Pr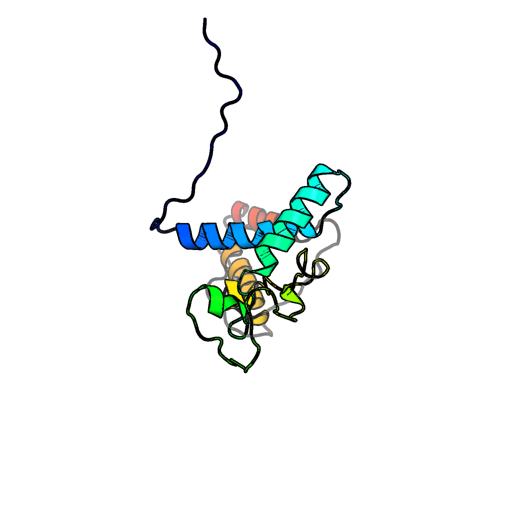otein AF-A0A1H8ER19-F1 (afdb_monomer_lite)

Organism: NCBI:txid46177

Secondary structure (DSSP, 8-state):
--------------TT-TTHHHHHHHHHHHHTGGGGS---SHHHHHHHHHHHHHHHHS--STT-GGGGGGTPPPTT--TT--TT---SGGGSGGGTSTT-SSS--HHHHH---HHHHHHHHHHHHHHHTT--S----GGG---PPPPSSS-HHHHHHHHHHHHHHS---S---

Structure (mmCIF, N/CA/C/O backbone):
data_AF-A0A1H8ER19-F1
#
_entry.id   AF-A0A1H8ER19-F1
#
loop_
_atom_site.group_PDB
_atom_site.id
_atom_site.type_symbol
_atom_site.label_atom_id
_atom_site.label_alt_id
_atom_site.label_comp_id
_atom_site.label_asym_id
_atom_site.label_entity_id
_atom_site.label_seq_id
_atom_site.pdbx_PDB_ins_code
_atom_site.Cartn_x
_atom_site.Cartn_y
_atom_site.Cartn_z
_atom_site.occupancy
_atom_site.B_iso_or_equiv
_atom_site.auth_seq_id
_atom_site.auth_comp_id
_atom_site.auth_asym_id
_atom_site.auth_atom_id
_atom_site.pdbx_PDB_model_num
ATOM 1 N N . MET A 1 1 ? -15.359 -4.087 -46.408 1.00 53.34 1 MET A N 1
ATOM 2 C CA . MET A 1 1 ? -14.167 -4.656 -45.740 1.00 53.34 1 MET A CA 1
ATOM 3 C C . MET A 1 1 ? -14.106 -4.074 -44.335 1.00 53.34 1 MET A C 1
ATOM 5 O O . MET A 1 1 ? -14.028 -2.860 -44.218 1.00 53.34 1 MET A O 1
ATOM 9 N N . ILE A 1 2 ? -14.244 -4.892 -43.289 1.00 51.59 2 ILE A N 1
ATOM 10 C CA . ILE A 1 2 ? -14.191 -4.437 -41.889 1.00 51.59 2 ILE A CA 1
ATOM 11 C C . ILE A 1 2 ? -12.756 -4.638 -41.395 1.00 51.59 2 ILE A C 1
ATOM 13 O O . ILE A 1 2 ? -12.216 -5.735 -41.521 1.00 51.59 2 ILE A O 1
ATOM 17 N N . ARG A 1 3 ? -12.130 -3.582 -40.868 1.00 66.38 3 ARG A N 1
ATOM 18 C CA . ARG A 1 3 ? -10.837 -3.661 -40.179 1.00 66.38 3 ARG A CA 1
ATOM 19 C C . ARG A 1 3 ? -11.073 -3.496 -38.686 1.00 66.38 3 ARG A C 1
ATOM 21 O O . ARG A 1 3 ? -11.624 -2.486 -38.263 1.00 66.38 3 ARG A O 1
ATOM 28 N N . PHE A 1 4 ? -10.646 -4.480 -37.907 1.00 70.69 4 PHE A N 1
ATOM 29 C CA . PHE A 1 4 ? -10.562 -4.340 -36.459 1.00 70.69 4 PHE A CA 1
ATOM 30 C C . PHE A 1 4 ? -9.318 -3.506 -36.116 1.00 70.69 4 PHE A C 1
ATOM 32 O O . PHE A 1 4 ? -8.284 -3.660 -36.767 1.00 70.69 4 PHE A O 1
ATOM 39 N N . GLY A 1 5 ? -9.450 -2.583 -35.158 1.00 84.31 5 GLY A N 1
ATOM 40 C CA . GLY A 1 5 ? -8.337 -1.768 -34.656 1.00 84.31 5 GLY A CA 1
ATOM 41 C C . GLY A 1 5 ? -7.339 -2.584 -33.828 1.00 84.31 5 GLY A C 1
ATOM 42 O O . GLY A 1 5 ? -7.416 -3.814 -33.798 1.00 84.31 5 GLY A O 1
ATOM 43 N N . ASP A 1 6 ? -6.422 -1.899 -33.141 1.00 81.12 6 ASP A N 1
ATOM 44 C CA . ASP A 1 6 ? -5.394 -2.540 -32.314 1.00 81.12 6 ASP A CA 1
ATOM 45 C C . ASP A 1 6 ? -6.018 -3.509 -31.303 1.00 81.12 6 ASP A C 1
ATOM 47 O O . ASP A 1 6 ? -6.789 -3.124 -30.419 1.00 81.12 6 ASP A O 1
ATOM 51 N N . GLN A 1 7 ? -5.692 -4.794 -31.451 1.00 77.31 7 GLN A N 1
ATOM 52 C CA . GLN A 1 7 ? -6.175 -5.821 -30.543 1.00 77.31 7 GLN A CA 1
ATOM 53 C C . GLN A 1 7 ? -5.313 -5.836 -29.286 1.00 77.31 7 GLN A C 1
ATOM 55 O O . GLN A 1 7 ? -4.116 -6.116 -29.329 1.00 77.31 7 GLN A O 1
ATOM 60 N N . VAL A 1 8 ? -5.940 -5.533 -28.153 1.00 72.69 8 VAL A N 1
ATOM 61 C CA . VAL A 1 8 ? -5.288 -5.583 -26.846 1.00 72.69 8 VAL A CA 1
ATOM 62 C C . VAL A 1 8 ? -5.411 -7.004 -26.303 1.00 72.69 8 VAL A C 1
ATOM 64 O O . VAL A 1 8 ? -6.514 -7.469 -26.017 1.00 72.69 8 VAL A O 1
ATOM 67 N N . ASP A 1 9 ? -4.281 -7.693 -26.143 1.00 74.81 9 ASP A N 1
ATOM 68 C CA . ASP A 1 9 ? -4.217 -9.000 -25.479 1.00 74.81 9 ASP A CA 1
ATOM 69 C C . ASP A 1 9 ? -4.334 -8.813 -23.959 1.00 74.81 9 ASP A C 1
ATOM 71 O O . ASP A 1 9 ? -3.347 -8.647 -23.235 1.00 74.81 9 ASP A O 1
ATOM 75 N N . VAL A 1 10 ? -5.574 -8.763 -23.470 1.00 73.38 10 VAL A N 1
ATOM 76 C CA . VAL A 1 10 ? -5.861 -8.585 -22.046 1.00 73.38 10 VAL A CA 1
ATOM 77 C C . VAL A 1 10 ? -5.589 -9.895 -21.308 1.00 73.38 10 VAL A C 1
ATOM 79 O O . VAL A 1 10 ? -6.384 -10.833 -21.344 1.00 73.38 10 VAL A O 1
ATOM 82 N N . LYS A 1 11 ? -4.481 -9.944 -20.565 1.00 73.62 11 LYS A N 1
ATOM 83 C CA . LYS A 1 11 ? -4.228 -11.012 -19.590 1.00 73.62 11 LYS A CA 1
ATOM 84 C C . LYS A 1 11 ? -5.016 -10.732 -18.308 1.00 73.62 11 LYS A C 1
ATOM 86 O O . LYS A 1 11 ? -4.663 -9.845 -17.534 1.00 73.62 11 LYS A O 1
ATOM 91 N N . GLY A 1 12 ? -6.109 -11.466 -18.110 1.00 74.31 12 GLY A N 1
ATOM 92 C CA . GLY A 1 12 ? -6.912 -11.423 -16.886 1.00 74.31 12 GLY A CA 1
ATOM 93 C C . GLY A 1 12 ? -6.386 -12.361 -15.796 1.00 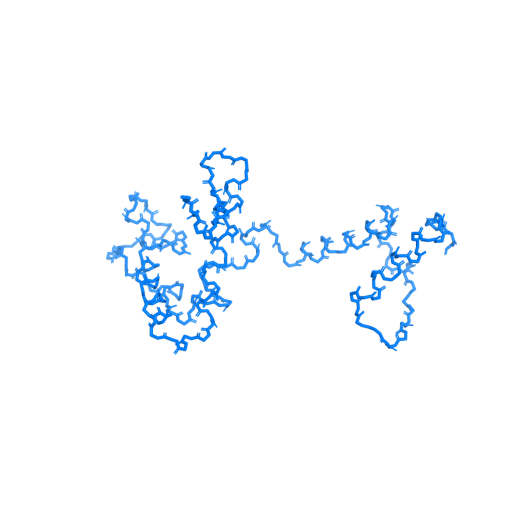74.31 12 GLY A C 1
ATOM 94 O O . GLY A 1 12 ? -5.632 -13.289 -16.074 1.00 74.31 12 GLY A O 1
ATOM 95 N N . VAL A 1 13 ? -6.821 -12.135 -14.554 1.00 80.12 13 VAL A N 1
ATOM 96 C CA . VAL A 1 13 ? -6.617 -13.071 -13.438 1.00 80.12 13 VAL A CA 1
ATOM 97 C C . VAL A 1 13 ? -7.945 -13.758 -13.145 1.00 80.12 13 VAL A C 1
ATOM 99 O O . VAL A 1 13 ? -8.915 -13.087 -12.795 1.00 80.12 13 VAL A O 1
ATOM 102 N N . LEU A 1 14 ? -7.997 -15.082 -13.301 1.00 83.81 14 LEU A N 1
ATOM 103 C CA . LEU A 1 14 ? -9.187 -15.874 -12.989 1.00 83.81 14 LEU A CA 1
ATOM 104 C C . LEU A 1 14 ? -9.205 -16.224 -11.500 1.00 83.81 14 LEU A C 1
ATOM 106 O O . LEU A 1 14 ? -8.214 -16.712 -10.958 1.00 83.81 14 LEU A O 1
ATOM 110 N N . ALA A 1 15 ? -10.334 -15.991 -10.832 1.00 79.19 15 ALA A N 1
ATOM 111 C CA . ALA A 1 15 ? -10.501 -16.378 -9.436 1.00 79.19 15 ALA A CA 1
ATOM 112 C C . ALA A 1 15 ? -10.342 -17.901 -9.273 1.00 79.19 15 ALA A C 1
ATOM 114 O O . ALA A 1 15 ? -10.886 -18.673 -10.059 1.00 79.19 15 ALA A O 1
ATOM 115 N N . GLY A 1 16 ? -9.591 -18.328 -8.255 1.00 82.12 16 GLY A N 1
ATOM 116 C CA . GLY A 1 16 ? -9.340 -19.746 -7.973 1.00 82.12 16 GLY A CA 1
ATOM 117 C C . GLY A 1 16 ? -8.278 -20.413 -8.854 1.00 82.12 16 GLY A C 1
ATOM 118 O O . GLY A 1 16 ? -7.966 -21.580 -8.624 1.00 82.12 16 GLY A O 1
ATOM 119 N N . ALA A 1 17 ? -7.688 -19.705 -9.825 1.00 85.38 17 ALA A N 1
ATOM 120 C CA . ALA A 1 17 ? -6.552 -20.240 -10.571 1.00 85.38 17 ALA A CA 1
ATOM 121 C C . ALA A 1 17 ? -5.329 -20.430 -9.647 1.00 85.38 17 ALA A C 1
ATOM 123 O O . ALA A 1 17 ? -5.146 -19.638 -8.714 1.00 85.38 17 ALA A O 1
ATOM 124 N N . PRO A 1 18 ? -4.463 -21.432 -9.904 1.00 80.00 18 PRO A N 1
ATOM 125 C CA . PRO A 1 18 ? -3.311 -21.733 -9.046 1.00 80.00 18 PRO A CA 1
ATOM 126 C C . PRO A 1 18 ? -2.378 -20.538 -8.809 1.00 80.00 18 PRO A C 1
ATOM 128 O O . PRO A 1 18 ? -1.736 -20.437 -7.766 1.00 80.00 18 PRO A O 1
ATOM 131 N N . ASP A 1 19 ? -2.302 -19.626 -9.776 1.00 80.31 19 ASP A N 1
ATOM 132 C CA . ASP A 1 19 ? -1.451 -18.443 -9.760 1.00 80.31 19 ASP A CA 1
ATOM 133 C C . ASP A 1 19 ? -2.201 -17.145 -9.417 1.00 80.31 19 ASP A C 1
ATOM 135 O O . ASP A 1 19 ? -1.564 -16.095 -9.311 1.00 80.31 19 ASP A O 1
ATOM 139 N N . ALA A 1 20 ? -3.519 -17.188 -9.193 1.00 82.69 20 ALA A N 1
ATOM 140 C CA . ALA A 1 20 ? -4.337 -15.996 -8.975 1.00 82.69 20 ALA A CA 1
ATOM 141 C C . ALA A 1 20 ? -3.850 -15.176 -7.776 1.00 82.69 20 ALA A C 1
ATOM 143 O O . ALA A 1 20 ? -3.607 -13.974 -7.889 1.00 82.69 20 ALA A O 1
ATOM 144 N N . ASP A 1 21 ? -3.613 -15.844 -6.648 1.00 76.38 21 ASP A N 1
ATOM 145 C CA . ASP A 1 21 ? -3.090 -15.229 -5.431 1.00 76.38 21 ASP A CA 1
ATOM 146 C C . ASP A 1 21 ? -1.716 -14.594 -5.655 1.00 76.38 21 ASP A C 1
ATOM 148 O O . ASP A 1 21 ? -1.447 -13.480 -5.197 1.00 76.38 21 ASP A O 1
ATOM 152 N N . GLN A 1 22 ? -0.835 -15.290 -6.376 1.00 77.56 22 GLN A N 1
ATOM 153 C CA . GLN A 1 22 ? 0.503 -14.800 -6.689 1.00 77.56 22 GLN A CA 1
ATOM 154 C C . GLN A 1 22 ? 0.442 -13.589 -7.627 1.00 77.56 22 GLN A C 1
ATOM 156 O O . GLN A 1 22 ? 1.172 -12.616 -7.420 1.00 77.56 22 GLN A O 1
ATOM 161 N N . CYS A 1 23 ? -0.444 -13.619 -8.621 1.00 81.12 23 CYS A N 1
ATOM 162 C CA . CYS A 1 23 ? -0.645 -12.535 -9.569 1.00 81.12 23 CYS A CA 1
ATOM 163 C C . CYS A 1 23 ? -1.238 -11.296 -8.885 1.00 81.12 23 CYS A C 1
ATOM 165 O O . CYS A 1 23 ? -0.672 -10.209 -9.000 1.00 81.12 23 CYS A O 1
ATOM 167 N N . ILE A 1 24 ? -2.297 -11.456 -8.081 1.00 79.94 24 ILE A N 1
ATOM 168 C CA . ILE A 1 24 ? -2.922 -10.371 -7.302 1.00 79.94 24 ILE A CA 1
ATOM 169 C C . ILE A 1 24 ? -1.903 -9.722 -6.374 1.00 79.94 24 ILE A C 1
ATOM 171 O O . ILE A 1 24 ? -1.804 -8.490 -6.323 1.00 79.94 24 ILE A O 1
ATOM 175 N N . ARG A 1 25 ? -1.108 -10.539 -5.668 1.00 73.56 25 ARG A N 1
ATOM 176 C CA . ARG A 1 25 ? 0.017 -10.048 -4.872 1.00 73.56 25 ARG A CA 1
ATOM 177 C C . ARG A 1 25 ? 0.934 -9.240 -5.778 1.00 73.56 25 ARG A C 1
ATOM 179 O O . ARG A 1 25 ? 1.096 -8.045 -5.560 1.00 73.56 25 ARG A O 1
ATOM 186 N N . TYR A 1 26 ? 1.529 -9.837 -6.804 1.00 75.94 26 TYR A N 1
ATOM 187 C CA . TYR A 1 26 ? 2.525 -9.147 -7.622 1.00 75.94 26 TYR A CA 1
ATOM 188 C C . TYR A 1 26 ? 1.991 -7.835 -8.219 1.00 75.94 26 TYR A C 1
ATOM 190 O O . TYR A 1 26 ? 2.645 -6.809 -8.075 1.00 75.94 26 TYR A O 1
ATOM 198 N N . LEU A 1 27 ? 0.776 -7.813 -8.767 1.00 76.50 27 LEU A N 1
ATOM 199 C CA . LEU A 1 27 ? 0.118 -6.599 -9.262 1.00 76.50 27 LEU A CA 1
ATOM 200 C C . LEU A 1 27 ? -0.009 -5.528 -8.171 1.00 76.50 27 LEU A C 1
ATOM 202 O O . LEU A 1 27 ? 0.430 -4.391 -8.358 1.00 76.50 27 LEU A O 1
ATOM 206 N N . SER A 1 28 ? -0.508 -5.904 -6.991 1.00 73.44 28 SER A N 1
ATOM 207 C CA . SER A 1 28 ? -0.648 -4.998 -5.842 1.00 73.44 28 SER A CA 1
ATOM 208 C C . SER A 1 28 ? 0.683 -4.376 -5.407 1.00 73.44 28 SER A C 1
ATOM 210 O O . SER A 1 28 ? 0.708 -3.240 -4.935 1.00 73.44 28 SER A O 1
ATOM 212 N N . LYS A 1 29 ? 1.809 -5.080 -5.602 1.00 70.06 29 LYS A N 1
ATOM 213 C CA . LYS A 1 29 ? 3.158 -4.562 -5.313 1.00 70.06 29 LYS A CA 1
ATOM 214 C C . LYS A 1 29 ? 3.532 -3.374 -6.194 1.00 70.06 29 LYS A C 1
ATOM 216 O O . LYS A 1 29 ? 4.202 -2.457 -5.723 1.00 70.06 29 LYS A O 1
ATOM 221 N N . TYR A 1 30 ? 3.170 -3.423 -7.474 1.00 73.50 30 TYR A N 1
ATOM 222 C CA . TYR A 1 30 ? 3.588 -2.419 -8.455 1.00 73.50 30 TYR A CA 1
ATOM 223 C C . TYR A 1 30 ? 2.559 -1.304 -8.635 1.00 73.50 30 TYR A C 1
ATOM 225 O O . TYR A 1 30 ? 2.960 -0.196 -8.982 1.00 73.50 30 TYR A O 1
ATOM 233 N N . LEU A 1 31 ? 1.285 -1.536 -8.295 1.00 73.44 31 LEU A N 1
ATOM 234 C CA . LEU A 1 31 ? 0.237 -0.508 -8.343 1.00 73.44 31 LEU A CA 1
ATOM 235 C C . LEU A 1 31 ? 0.579 0.735 -7.513 1.00 73.44 31 LEU A C 1
ATOM 237 O O . LEU A 1 31 ? 0.364 1.852 -7.965 1.00 73.44 31 LEU A O 1
ATOM 241 N N . THR A 1 32 ? 1.154 0.573 -6.318 1.00 72.12 32 THR A N 1
ATOM 242 C CA . THR A 1 32 ? 1.531 1.728 -5.484 1.00 72.12 32 THR A CA 1
ATOM 243 C C . THR A 1 32 ? 2.883 2.329 -5.869 1.00 72.12 32 THR A C 1
ATOM 245 O O . THR A 1 32 ? 3.206 3.433 -5.443 1.00 72.12 32 THR A O 1
ATOM 248 N N . LYS A 1 33 ? 3.693 1.633 -6.678 1.00 71.88 33 LYS A N 1
ATOM 249 C CA . LYS A 1 33 ? 5.038 2.091 -7.053 1.00 71.88 33 LYS A CA 1
ATOM 250 C C . LYS A 1 33 ? 4.994 3.295 -7.998 1.00 71.88 33 LYS A C 1
ATOM 252 O O . LYS A 1 33 ? 5.826 4.185 -7.842 1.00 71.88 33 LYS A O 1
ATOM 257 N N . SER A 1 34 ? 4.012 3.345 -8.900 1.00 69.44 34 SER A N 1
ATOM 258 C CA . SER A 1 34 ? 3.809 4.460 -9.841 1.00 69.44 34 SER A CA 1
ATOM 259 C C . SER A 1 34 ? 3.527 5.797 -9.144 1.00 69.44 34 SER A C 1
ATOM 261 O O . SER A 1 34 ? 3.832 6.848 -9.691 1.00 69.44 34 SER A O 1
ATOM 263 N N . LEU A 1 35 ? 3.031 5.784 -7.900 1.00 74.06 35 LEU A N 1
ATOM 264 C CA . LEU A 1 35 ? 2.861 7.000 -7.094 1.00 74.06 35 LEU A CA 1
ATOM 265 C C . LEU A 1 35 ? 4.182 7.653 -6.670 1.00 74.06 35 LEU A C 1
ATOM 267 O O . LEU A 1 35 ? 4.171 8.777 -6.182 1.00 74.06 35 LEU A O 1
ATOM 271 N N . GLY A 1 36 ? 5.306 6.940 -6.782 1.00 71.75 36 GLY A N 1
ATOM 272 C CA . GLY A 1 36 ? 6.633 7.506 -6.543 1.00 71.75 36 GLY A CA 1
ATOM 273 C C . GLY A 1 36 ? 7.229 8.220 -7.759 1.00 71.75 36 GLY A C 1
ATOM 274 O O . GLY A 1 36 ? 8.335 8.740 -7.647 1.00 71.75 36 GLY A O 1
ATOM 275 N N . GLU A 1 37 ? 6.553 8.200 -8.909 1.00 74.69 37 GLU A N 1
ATOM 276 C CA . GLU A 1 37 ? 7.014 8.831 -10.148 1.00 74.69 37 GLU A CA 1
ATOM 277 C C . GLU A 1 37 ? 6.521 10.278 -10.269 1.00 74.69 37 GLU A C 1
ATOM 279 O O . GLU A 1 37 ? 5.612 10.710 -9.556 1.00 74.69 37 GLU A O 1
ATOM 284 N N . SER A 1 38 ? 7.113 11.040 -11.196 1.00 77.75 38 SER A N 1
ATOM 285 C CA . SER A 1 38 ? 6.709 12.428 -11.421 1.00 77.75 38 SER A CA 1
ATOM 286 C C . SER A 1 38 ? 5.283 12.528 -11.981 1.00 77.75 38 SER A C 1
ATOM 288 O O . SER A 1 38 ? 4.905 11.868 -12.960 1.00 77.75 38 SER A O 1
ATOM 290 N N . LEU A 1 39 ? 4.470 13.381 -11.353 1.00 82.38 39 LEU A N 1
ATOM 291 C CA . LEU A 1 39 ? 3.071 13.630 -11.713 1.00 82.38 39 LEU A CA 1
ATOM 292 C C . LEU A 1 39 ? 2.954 14.839 -12.654 1.00 82.38 39 LEU A C 1
ATOM 294 O O . LEU A 1 39 ? 2.253 15.815 -12.368 1.00 82.38 39 LEU A O 1
ATOM 298 N N . ASP A 1 40 ? 3.659 14.765 -13.782 1.00 86.19 40 ASP A N 1
ATOM 299 C CA . ASP A 1 40 ? 3.842 15.897 -14.702 1.00 86.19 40 ASP A CA 1
ATOM 300 C C . ASP A 1 40 ? 2.544 16.314 -15.406 1.00 86.19 40 ASP A C 1
ATOM 302 O O . ASP A 1 40 ? 2.348 17.487 -15.720 1.00 86.19 40 ASP A O 1
ATOM 306 N N . SER A 1 41 ? 1.607 15.377 -15.596 1.00 91.19 41 SER A N 1
ATOM 307 C CA . SER A 1 41 ? 0.330 15.650 -16.257 1.00 91.19 41 SER A CA 1
ATOM 308 C C . SER A 1 41 ? -0.837 15.817 -15.271 1.00 91.19 41 SER A C 1
ATOM 310 O O . SER A 1 41 ? -0.896 15.129 -14.242 1.00 91.19 41 SER A O 1
ATOM 312 N N . PRO A 1 42 ? -1.834 16.665 -15.596 1.00 92.62 42 PRO A N 1
ATOM 313 C CA . PRO A 1 42 ? -3.069 16.771 -14.817 1.00 92.62 42 PRO A CA 1
ATOM 314 C C . PRO A 1 42 ? -3.789 15.425 -14.640 1.00 92.62 42 PRO A C 1
ATOM 316 O O . PRO A 1 42 ? -4.269 15.121 -13.549 1.00 92.62 42 PRO A O 1
ATOM 319 N N . ALA A 1 43 ? -3.798 14.581 -15.678 1.00 88.62 43 ALA A N 1
ATOM 320 C CA . ALA A 1 43 ? -4.401 13.250 -15.627 1.00 88.62 43 ALA A CA 1
ATOM 321 C C . ALA A 1 43 ? -3.714 12.337 -14.596 1.00 88.62 43 ALA A C 1
ATOM 323 O O . ALA A 1 43 ? -4.394 11.664 -13.821 1.00 88.62 43 ALA A O 1
ATOM 324 N N . ARG A 1 44 ? -2.373 12.354 -14.525 1.00 86.31 44 ARG A N 1
ATOM 325 C CA . ARG A 1 44 ? -1.615 11.590 -13.518 1.00 86.31 44 ARG A CA 1
ATOM 326 C C . ARG A 1 44 ? -1.892 12.086 -12.102 1.00 86.31 44 ARG A C 1
ATOM 328 O O . ARG A 1 44 ? -2.115 11.266 -11.215 1.00 86.31 44 ARG A O 1
ATOM 335 N N . ARG A 1 45 ? -1.947 13.407 -11.889 1.00 88.75 45 ARG A N 1
ATOM 336 C CA . ARG A 1 45 ? -2.308 13.991 -10.583 1.00 88.75 45 ARG A CA 1
ATOM 337 C C . ARG A 1 45 ? -3.710 13.574 -10.141 1.00 88.75 45 ARG A C 1
ATOM 339 O O . ARG A 1 45 ? -3.890 13.148 -9.003 1.00 88.75 45 ARG A O 1
ATOM 346 N N . HIS A 1 46 ? -4.686 13.637 -11.045 1.00 91.06 46 HIS A N 1
ATOM 347 C CA . HIS A 1 46 ? -6.056 13.218 -10.754 1.00 91.06 46 HIS A CA 1
ATOM 348 C C . HIS A 1 46 ? -6.151 11.716 -10.444 1.00 91.06 46 HIS A C 1
ATOM 350 O O . HIS A 1 46 ? -6.804 11.320 -9.478 1.00 91.06 46 HIS A O 1
ATOM 356 N N . HIS A 1 47 ? -5.456 10.878 -11.219 1.00 87.81 47 HIS A N 1
ATOM 357 C CA . HIS A 1 47 ? -5.367 9.443 -10.956 1.00 87.81 47 HIS A CA 1
ATOM 358 C C . HIS A 1 47 ? -4.770 9.153 -9.570 1.00 87.81 47 HIS A C 1
ATOM 360 O O . HIS A 1 47 ? -5.359 8.396 -8.798 1.00 87.81 47 HIS A O 1
ATOM 366 N N . ALA A 1 48 ? -3.652 9.798 -9.224 1.00 87.00 48 ALA A N 1
ATOM 367 C CA . ALA A 1 48 ? -3.017 9.646 -7.918 1.00 87.00 48 ALA A CA 1
ATOM 368 C C . ALA A 1 48 ? -3.955 10.059 -6.772 1.00 87.00 48 ALA A C 1
ATOM 370 O O . ALA A 1 48 ? -4.082 9.322 -5.797 1.00 87.00 48 ALA A O 1
ATOM 371 N N . ALA A 1 49 ? -4.671 11.180 -6.909 1.00 90.19 49 ALA A N 1
ATOM 372 C CA . ALA A 1 49 ? -5.644 11.634 -5.914 1.00 90.19 49 ALA A CA 1
ATOM 373 C C . ALA A 1 49 ? -6.788 10.625 -5.715 1.00 90.19 49 ALA A C 1
ATOM 375 O O . ALA A 1 49 ? -7.092 10.248 -4.585 1.00 90.19 49 ALA A O 1
ATOM 376 N N . ARG A 1 50 ? -7.376 10.114 -6.807 1.00 92.12 50 ARG A N 1
ATOM 377 C CA . ARG A 1 50 ? -8.406 9.061 -6.738 1.00 92.12 50 ARG A CA 1
ATOM 378 C C . ARG A 1 50 ? -7.898 7.808 -6.034 1.00 92.12 50 ARG A C 1
ATOM 380 O O . ARG A 1 50 ? -8.626 7.194 -5.258 1.00 92.12 50 ARG A O 1
ATOM 387 N N . PHE A 1 51 ? -6.657 7.423 -6.307 1.00 88.19 51 PHE A N 1
ATOM 388 C CA . PHE A 1 51 ? -6.065 6.238 -5.707 1.00 88.19 51 PHE A CA 1
ATOM 389 C C . PHE A 1 51 ? -5.755 6.435 -4.215 1.00 88.19 51 PHE A C 1
ATOM 391 O O . PHE A 1 51 ? -6.028 5.541 -3.418 1.00 88.19 51 PHE A O 1
ATOM 398 N N . VAL A 1 52 ? -5.284 7.617 -3.804 1.00 88.81 52 VAL A N 1
ATOM 399 C CA . VAL A 1 52 ? -5.143 7.994 -2.384 1.00 88.81 52 VAL A CA 1
ATOM 400 C C . VAL A 1 52 ? -6.487 7.898 -1.658 1.00 88.81 52 VAL A C 1
ATOM 402 O O . VAL A 1 52 ? -6.555 7.282 -0.592 1.00 88.81 52 VAL A O 1
ATOM 405 N N . GLU A 1 53 ? -7.555 8.449 -2.239 1.00 92.44 53 GLU A N 1
ATOM 406 C CA . GLU A 1 53 ? -8.896 8.391 -1.646 1.00 92.44 53 GLU A CA 1
ATOM 407 C C . GLU A 1 53 ? -9.413 6.954 -1.518 1.00 92.44 53 GLU A C 1
ATOM 409 O O . GLU A 1 53 ? -9.980 6.596 -0.487 1.00 92.44 53 GLU A O 1
ATOM 414 N N . ALA A 1 54 ? -9.148 6.086 -2.498 1.00 91.06 54 ALA A N 1
ATOM 415 C CA . ALA A 1 54 ? -9.468 4.665 -2.374 1.00 91.06 54 ALA A CA 1
ATOM 416 C C . ALA A 1 54 ? -8.678 4.010 -1.222 1.00 91.06 54 ALA A C 1
ATOM 418 O O . ALA A 1 54 ? -9.249 3.390 -0.320 1.00 91.06 54 ALA A O 1
ATOM 419 N N . LEU A 1 55 ? -7.356 4.218 -1.182 1.00 88.94 55 LEU A N 1
ATOM 420 C CA . LEU A 1 55 ? -6.474 3.642 -0.161 1.00 88.94 55 LEU A CA 1
ATOM 421 C C . LEU A 1 55 ? -6.749 4.161 1.254 1.00 88.94 55 LEU A C 1
ATOM 423 O O . LEU A 1 55 ? -6.369 3.510 2.234 1.00 88.94 55 LEU A O 1
ATOM 427 N N . ARG A 1 56 ? -7.427 5.303 1.398 1.00 92.12 56 ARG A N 1
ATOM 428 C CA . ARG A 1 56 ? -7.898 5.821 2.687 1.00 92.12 56 ARG A CA 1
ATOM 429 C C . ARG A 1 56 ? -8.757 4.806 3.439 1.00 92.12 56 ARG A C 1
ATOM 431 O O . ARG A 1 56 ? -8.663 4.743 4.666 1.00 92.12 56 ARG A O 1
ATOM 438 N N . TYR A 1 57 ? -9.546 4.006 2.724 1.00 94.38 57 TYR A N 1
ATOM 439 C CA . TYR A 1 57 ? -10.478 3.036 3.303 1.00 94.38 57 TYR A CA 1
ATOM 440 C C . TYR A 1 57 ? -9.951 1.605 3.327 1.00 94.38 57 TYR A C 1
ATOM 442 O O . TYR A 1 57 ? -10.518 0.767 4.020 1.00 94.38 57 TYR A O 1
ATOM 450 N N . GLU A 1 58 ? -8.831 1.332 2.666 1.00 91.81 58 GLU A N 1
ATOM 451 C CA . GLU A 1 58 ? -8.235 0.001 2.682 1.00 91.81 58 GLU A CA 1
ATOM 452 C C . GLU A 1 58 ? -7.486 -0.272 3.996 1.00 91.81 58 GLU A C 1
ATOM 454 O O . GLU A 1 58 ? -6.828 0.634 4.513 1.00 91.81 58 GLU A O 1
ATOM 459 N N . PRO A 1 59 ? -7.515 -1.477 4.583 1.00 93.19 59 PRO A N 1
ATOM 460 C CA . PRO A 1 59 ? -6.743 -1.777 5.787 1.00 93.19 59 PRO A CA 1
ATOM 461 C C . PRO A 1 59 ? -5.229 -1.782 5.515 1.00 93.19 59 PRO A C 1
ATOM 463 O O . PRO A 1 59 ? -4.761 -2.392 4.560 1.00 93.19 59 PRO A O 1
ATOM 466 N N . CYS A 1 60 ? -4.430 -1.113 6.357 1.00 89.44 60 CYS A N 1
ATOM 467 C CA . CYS A 1 60 ? -2.963 -1.065 6.194 1.00 89.44 60 CYS A CA 1
ATOM 468 C C . CYS A 1 60 ? -2.181 -2.019 7.114 1.00 89.44 60 CYS A C 1
ATOM 470 O O . CYS A 1 60 ? -0.984 -2.237 6.930 1.00 89.44 60 CYS A O 1
ATOM 472 N N . SER A 1 61 ? -2.815 -2.516 8.176 1.00 90.00 61 SER A N 1
ATOM 473 C CA . SER A 1 61 ? -2.205 -3.361 9.209 1.00 90.00 61 SER A CA 1
ATOM 474 C C . SER A 1 61 ? -3.296 -4.077 10.017 1.00 90.00 61 SER A C 1
ATOM 476 O O . SER A 1 61 ? -4.448 -3.643 9.984 1.00 90.00 61 SER A O 1
ATOM 478 N N . PRO A 1 62 ? -2.961 -5.109 10.818 1.00 92.94 62 PRO A N 1
ATOM 479 C CA . PRO A 1 62 ? -3.928 -5.766 11.710 1.00 92.94 62 PRO A CA 1
ATOM 480 C C . PRO A 1 62 ? -4.589 -4.835 12.742 1.00 92.94 62 PRO A C 1
ATOM 482 O O . PRO A 1 62 ? -5.626 -5.159 13.303 1.00 92.94 62 PRO A O 1
ATOM 485 N N . THR A 1 63 ? -3.989 -3.676 13.017 1.00 94.81 63 THR A N 1
ATOM 486 C CA . THR A 1 63 ? -4.495 -2.671 13.966 1.00 94.81 63 THR A CA 1
ATOM 487 C C . THR A 1 63 ? -5.275 -1.538 13.291 1.00 94.81 63 THR A C 1
ATOM 489 O O . THR A 1 63 ? -5.692 -0.599 13.964 1.00 94.81 63 THR A O 1
ATOM 492 N N . CYS A 1 64 ? -5.440 -1.577 11.965 1.00 95.50 64 CYS A N 1
ATOM 493 C CA . CYS A 1 64 ? -6.063 -0.496 11.210 1.00 95.50 64 CYS A CA 1
ATOM 494 C C . CYS A 1 64 ? -7.583 -0.420 11.481 1.00 95.50 64 CYS A C 1
ATOM 496 O O . CYS A 1 64 ? -8.264 -1.429 11.314 1.00 95.50 64 CYS A O 1
ATOM 498 N N . PRO A 1 65 ? -8.149 0.762 11.803 1.00 96.88 65 PRO A N 1
ATOM 499 C CA . PRO A 1 65 ? -9.596 0.951 11.975 1.00 96.88 65 PRO A CA 1
ATOM 500 C C . PRO A 1 65 ? -10.448 0.576 10.758 1.00 96.88 65 PRO A C 1
ATOM 502 O O . PRO A 1 65 ? -11.640 0.336 10.893 1.00 96.88 65 PRO A O 1
ATOM 505 N N . ASN A 1 66 ? -9.856 0.519 9.565 1.00 96.81 66 ASN A N 1
ATOM 506 C CA . ASN A 1 66 ? -10.579 0.198 8.337 1.00 96.81 66 ASN A CA 1
ATOM 507 C C . ASN A 1 66 ? -11.119 -1.235 8.295 1.00 96.81 66 ASN A C 1
ATOM 509 O O . ASN A 1 66 ? -12.053 -1.488 7.543 1.00 96.81 66 ASN A O 1
ATOM 513 N N . TRP A 1 67 ? -10.610 -2.144 9.133 1.00 96.69 67 TRP A N 1
ATOM 514 C CA . TRP A 1 67 ? -11.205 -3.475 9.304 1.00 96.69 67 TRP A CA 1
ATOM 515 C C . TRP A 1 67 ? -12.677 -3.421 9.728 1.00 96.69 67 TRP A C 1
ATOM 517 O O . TRP A 1 67 ? -13.459 -4.274 9.316 1.00 96.69 67 TRP A O 1
ATOM 527 N N . LEU A 1 68 ? -13.082 -2.363 10.440 1.00 96.00 68 LEU A N 1
ATOM 528 C CA . LEU A 1 68 ? -14.469 -2.156 10.858 1.00 96.00 68 LEU A CA 1
ATOM 529 C C . LEU A 1 68 ? -15.433 -2.023 9.669 1.00 96.00 68 LEU A C 1
ATOM 531 O O . LEU A 1 68 ? -16.600 -2.369 9.797 1.00 96.00 68 LEU A O 1
ATOM 535 N N . ARG A 1 69 ? -14.952 -1.583 8.496 1.00 95.94 69 ARG A N 1
ATOM 536 C CA . ARG A 1 69 ? -15.756 -1.525 7.262 1.00 95.94 69 ARG A CA 1
ATOM 537 C C . ARG A 1 69 ? -16.168 -2.918 6.768 1.00 95.94 69 ARG A C 1
ATOM 539 O O . ARG A 1 69 ? -17.158 -3.042 6.061 1.00 95.94 69 ARG A O 1
ATOM 546 N N . TYR A 1 70 ? -15.412 -3.940 7.156 1.00 94.94 70 TYR A N 1
ATOM 547 C CA . TYR A 1 70 ? -15.614 -5.336 6.778 1.00 94.94 70 TYR A CA 1
ATOM 548 C C . TYR A 1 70 ? -16.195 -6.175 7.926 1.00 94.94 70 TYR A C 1
ATOM 550 O O . TYR A 1 70 ? -16.175 -7.397 7.853 1.00 94.94 70 TYR A O 1
ATOM 558 N N . GLY A 1 71 ? -16.649 -5.543 9.017 1.00 95.69 71 GLY A N 1
ATOM 559 C CA . GLY A 1 71 ? -17.128 -6.258 10.206 1.00 95.69 71 GLY A CA 1
ATOM 560 C C . GLY A 1 71 ? -16.027 -6.987 10.987 1.00 95.69 71 GLY A C 1
ATOM 561 O O . GLY A 1 71 ? -16.326 -7.807 11.848 1.00 95.69 71 GLY A O 1
ATOM 562 N N . VAL A 1 72 ? -14.751 -6.694 10.714 1.00 96.62 72 VAL A N 1
ATOM 563 C CA . VAL A 1 72 ? -13.608 -7.333 11.379 1.00 96.62 72 VAL A CA 1
ATOM 564 C C . VAL A 1 72 ? -13.085 -6.425 12.490 1.00 96.62 72 VAL A C 1
ATOM 566 O O . VAL A 1 72 ? -12.790 -5.248 12.269 1.00 96.62 72 VAL A O 1
ATOM 569 N N . GLN A 1 73 ? -12.926 -6.969 13.697 1.00 95.56 73 GLN A N 1
ATOM 570 C CA . GLN A 1 73 ? -12.352 -6.230 14.819 1.00 95.56 73 GLN A CA 1
ATOM 571 C C . GLN A 1 73 ? -10.823 -6.084 14.654 1.00 95.56 73 GLN A C 1
ATOM 573 O O . GLN A 1 73 ? -10.119 -7.089 14.534 1.00 95.56 73 GLN A O 1
ATOM 578 N N . PRO A 1 74 ? -10.259 -4.859 14.676 1.00 96.31 74 PRO A N 1
ATOM 579 C CA . PRO A 1 74 ? -8.809 -4.672 14.662 1.00 96.31 74 PRO A CA 1
ATOM 580 C C . PRO A 1 74 ? -8.142 -5.250 15.921 1.00 96.31 74 PRO A C 1
ATOM 582 O O . PRO A 1 74 ? -8.679 -5.125 17.020 1.00 96.31 74 PRO A O 1
ATOM 585 N N . LYS A 1 75 ? -6.899 -5.744 15.803 1.00 94.38 75 LYS A N 1
ATOM 586 C CA . LYS A 1 75 ? -6.111 -6.348 16.908 1.00 94.38 75 LYS A CA 1
ATOM 587 C C . LYS A 1 75 ? -5.942 -5.449 18.151 1.00 94.38 75 LYS A C 1
ATOM 589 O O . LYS A 1 75 ? -5.609 -5.936 19.223 1.00 94.38 75 LYS A O 1
ATOM 594 N N . ALA A 1 76 ? -6.126 -4.139 18.014 1.00 90.75 76 ALA A N 1
ATOM 595 C CA . ALA A 1 76 ? -6.034 -3.170 19.107 1.00 90.75 76 ALA A CA 1
ATOM 596 C C . ALA A 1 76 ? -7.186 -2.157 19.026 1.00 90.75 76 ALA A C 1
ATOM 598 O O . ALA A 1 76 ? -6.945 -0.949 18.983 1.00 90.75 76 ALA A O 1
ATOM 599 N N . ALA A 1 77 ? -8.420 -2.658 18.911 1.00 94.38 77 ALA A N 1
ATOM 600 C CA . ALA A 1 77 ? -9.623 -1.840 18.816 1.00 94.38 77 ALA A CA 1
ATOM 601 C C . ALA A 1 77 ? -9.765 -0.897 20.023 1.00 94.38 77 ALA A C 1
ATOM 603 O O . ALA A 1 77 ? -9.541 -1.295 21.165 1.00 94.38 77 ALA A O 1
ATOM 604 N N . LYS A 1 78 ? -10.124 0.365 19.768 1.00 92.94 78 LYS A N 1
ATOM 605 C CA . LYS A 1 78 ? -10.332 1.391 20.800 1.00 92.94 78 LYS A CA 1
ATOM 606 C C . LYS A 1 78 ? -11.627 2.159 20.535 1.00 92.94 78 LYS A C 1
ATOM 608 O O . LYS A 1 78 ? -11.987 2.316 19.363 1.00 92.94 78 LYS A O 1
ATOM 613 N N . PRO A 1 79 ? -12.284 2.693 21.580 1.00 93.75 79 PRO A N 1
ATOM 614 C CA . PRO A 1 79 ? -13.389 3.630 21.407 1.00 93.75 79 PRO A CA 1
ATOM 615 C C . PRO A 1 79 ? -13.000 4.786 20.473 1.00 93.75 79 PRO A C 1
ATOM 617 O O . PRO A 1 79 ? -11.869 5.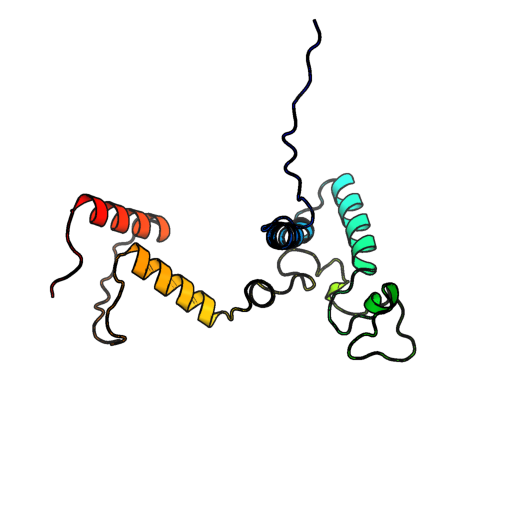276 20.511 1.00 93.75 79 PRO A O 1
ATOM 620 N N . GLY A 1 80 ? -13.921 5.192 19.598 1.00 91.94 80 GLY A N 1
ATOM 621 C CA . GLY A 1 80 ? -13.693 6.267 18.624 1.00 91.94 80 GLY A CA 1
ATOM 622 C C . GLY A 1 80 ? -12.901 5.869 17.371 1.00 91.94 80 GLY A C 1
ATOM 623 O O . GLY A 1 80 ? -12.632 6.722 16.523 1.00 91.94 80 GLY A O 1
ATOM 624 N N . MET A 1 81 ? -12.530 4.593 17.209 1.00 95.62 81 MET A N 1
ATOM 625 C CA . MET A 1 81 ? -12.051 4.095 15.919 1.00 95.62 81 MET A CA 1
ATOM 626 C C . MET A 1 81 ? -13.167 4.148 14.875 1.00 95.62 81 MET A C 1
ATOM 628 O O . MET A 1 81 ? -14.268 3.663 15.107 1.00 95.62 81 MET A O 1
ATOM 632 N N . ALA A 1 82 ? -12.854 4.699 13.704 1.00 95.88 82 ALA A N 1
ATOM 633 C CA . ALA A 1 82 ? -13.778 4.778 12.582 1.00 95.88 82 ALA A CA 1
ATOM 634 C C . ALA A 1 82 ? -13.049 4.496 11.255 1.00 95.88 82 ALA A C 1
ATOM 636 O O . ALA A 1 82 ? -11.886 4.903 11.097 1.00 95.88 82 ALA A O 1
ATOM 637 N N . PRO A 1 83 ? -13.710 3.833 10.287 1.00 96.12 83 PRO A N 1
ATOM 638 C CA . PRO A 1 83 ? -13.184 3.682 8.935 1.00 96.12 83 PRO A CA 1
ATOM 639 C C . PRO A 1 83 ? -12.789 5.027 8.304 1.00 96.12 83 PRO A C 1
ATOM 641 O O . PRO A 1 83 ? -13.435 6.052 8.508 1.00 96.12 83 PRO A O 1
ATOM 644 N N . GLY A 1 84 ? -11.698 5.038 7.542 1.00 94.81 84 GLY A N 1
ATOM 645 C CA . GLY A 1 84 ? -11.157 6.221 6.867 1.00 94.81 84 GLY A CA 1
ATOM 646 C C . GLY A 1 84 ? -10.428 7.217 7.780 1.00 94.81 84 GLY A C 1
ATOM 647 O O . GLY A 1 84 ? -10.001 8.274 7.306 1.00 94.81 84 GLY A O 1
ATOM 648 N N . ARG A 1 85 ? -10.285 6.910 9.081 1.00 94.44 85 ARG A N 1
ATOM 649 C CA . ARG A 1 85 ? -9.656 7.780 10.101 1.00 94.44 85 ARG A CA 1
ATOM 650 C C . ARG A 1 85 ? -8.357 7.200 10.673 1.00 94.44 85 ARG A C 1
ATOM 652 O O . ARG A 1 85 ? -7.885 7.636 11.724 1.00 94.44 85 ARG A O 1
ATOM 659 N N . CYS A 1 86 ? -7.760 6.210 10.006 1.00 94.56 86 CYS A N 1
ATOM 660 C CA . CYS A 1 86 ? -6.475 5.655 10.423 1.00 94.56 86 CYS A CA 1
ATOM 661 C C . CYS A 1 86 ? -5.366 6.721 10.344 1.00 94.56 86 CYS A C 1
ATOM 663 O O . CYS A 1 86 ? -5.117 7.291 9.288 1.00 94.56 86 CYS A O 1
ATOM 665 N N . ARG A 1 87 ? -4.654 6.954 11.455 1.00 91.94 87 ARG A N 1
ATOM 666 C CA . ARG A 1 87 ? -3.556 7.941 11.548 1.00 91.94 87 ARG A CA 1
ATOM 667 C C . ARG A 1 87 ? -2.185 7.392 11.129 1.00 91.94 87 ARG A C 1
ATOM 669 O O . ARG A 1 87 ? -1.172 8.075 11.269 1.00 91.94 87 ARG A O 1
ATOM 676 N N . SER A 1 88 ? -2.125 6.140 10.675 1.00 91.75 88 SER A N 1
ATOM 677 C CA . SER A 1 88 ? -0.868 5.502 10.281 1.00 91.75 88 SER A CA 1
ATOM 678 C C . SER A 1 88 ? -0.212 6.257 9.127 1.00 91.75 88 SER A C 1
ATOM 680 O O . SER A 1 88 ? -0.880 6.683 8.186 1.00 91.75 88 SER A O 1
ATOM 682 N N . LYS A 1 89 ? 1.125 6.321 9.143 1.00 91.25 89 LYS A N 1
ATOM 683 C CA . LYS A 1 89 ? 1.928 6.808 8.010 1.00 91.25 89 LYS A CA 1
ATOM 684 C C . LYS A 1 89 ? 1.576 6.088 6.703 1.00 91.25 89 LYS A C 1
ATOM 686 O O . LYS A 1 89 ? 1.709 6.672 5.644 1.00 91.25 89 LYS A O 1
ATOM 691 N N . ALA A 1 90 ? 1.065 4.861 6.771 1.00 89.50 90 ALA A N 1
ATOM 692 C CA . ALA A 1 90 ? 0.629 4.096 5.608 1.00 89.50 90 ALA A CA 1
ATOM 693 C C . ALA A 1 90 ? -0.590 4.684 4.864 1.00 89.50 90 ALA A C 1
ATOM 695 O O . ALA A 1 90 ? -0.941 4.185 3.804 1.00 89.50 90 ALA A O 1
ATOM 696 N N . HIS A 1 91 ? -1.257 5.710 5.391 1.00 90.31 91 HIS A N 1
ATOM 697 C CA . HIS A 1 91 ? -2.343 6.410 4.691 1.00 90.31 91 HIS A CA 1
ATOM 698 C C . HIS A 1 91 ? -1.940 7.781 4.146 1.00 90.31 91 HIS A C 1
ATOM 700 O O . HIS A 1 91 ? -2.762 8.445 3.524 1.00 90.31 91 HIS A O 1
ATOM 706 N N . LYS A 1 92 ? -0.700 8.219 4.379 1.00 88.56 92 LYS A N 1
ATOM 707 C CA . LYS A 1 92 ? -0.234 9.521 3.905 1.00 88.56 92 LYS A CA 1
ATOM 708 C C . LYS A 1 92 ? 0.264 9.423 2.461 1.00 88.56 92 LYS A C 1
ATOM 710 O O . LYS A 1 92 ? 1.056 8.510 2.209 1.00 88.56 92 LYS A O 1
ATOM 715 N N . PRO A 1 93 ? -0.126 10.338 1.553 1.00 86.06 93 PRO A N 1
ATOM 716 C CA . PRO A 1 93 ? 0.320 10.337 0.156 1.00 86.06 93 PRO A CA 1
ATOM 717 C C . PRO A 1 93 ? 1.841 10.210 0.003 1.00 86.06 93 PRO A C 1
ATOM 719 O O . PRO A 1 93 ? 2.317 9.356 -0.743 1.00 86.06 93 PRO A O 1
ATOM 722 N N . GLU A 1 94 ? 2.601 10.952 0.814 1.00 85.00 94 GLU A N 1
ATOM 723 C CA . GLU A 1 94 ? 4.078 10.952 0.838 1.00 85.00 94 GLU A CA 1
ATOM 724 C C . GLU A 1 94 ? 4.708 9.582 1.172 1.00 85.00 94 GLU A C 1
ATOM 726 O O . GLU A 1 94 ? 5.922 9.397 1.093 1.00 85.00 94 GLU A O 1
ATOM 731 N N . HIS A 1 95 ? 3.908 8.610 1.612 1.00 85.88 95 HIS A N 1
ATOM 732 C CA . HIS A 1 95 ? 4.349 7.282 2.032 1.00 85.88 95 HIS A CA 1
ATOM 733 C C . HIS A 1 95 ? 3.719 6.149 1.213 1.00 85.88 95 HIS A C 1
ATOM 735 O O . HIS A 1 95 ? 3.801 4.988 1.630 1.00 85.88 95 HIS A O 1
ATOM 741 N N . LEU A 1 96 ? 3.082 6.451 0.079 1.00 80.44 96 LEU A N 1
ATOM 742 C CA . LEU A 1 96 ? 2.462 5.441 -0.783 1.00 80.44 96 LEU A CA 1
ATOM 743 C C . LEU A 1 96 ? 3.364 4.961 -1.930 1.00 80.44 96 LEU A C 1
ATOM 745 O O . LEU A 1 96 ? 3.182 3.834 -2.380 1.00 80.44 96 LEU A O 1
ATOM 749 N N . GLY A 1 97 ? 4.332 5.775 -2.360 1.00 77.62 97 GLY A N 1
ATOM 750 C CA . GLY A 1 97 ? 5.223 5.491 -3.492 1.00 77.62 97 GLY A CA 1
ATOM 751 C C . GLY A 1 97 ? 6.327 4.458 -3.223 1.00 77.62 97 GLY A C 1
ATOM 752 O O . GLY A 1 97 ? 6.195 3.540 -2.408 1.00 77.62 97 GLY A O 1
ATOM 753 N N . TYR A 1 98 ? 7.457 4.602 -3.923 1.00 70.62 98 TYR A N 1
ATOM 754 C CA . TYR A 1 98 ? 8.633 3.751 -3.718 1.00 70.62 98 TYR A CA 1
ATOM 755 C C . TYR A 1 98 ? 9.128 3.838 -2.262 1.00 70.62 98 TYR A C 1
ATOM 757 O O . TYR A 1 98 ? 9.168 4.917 -1.680 1.00 70.62 98 TYR A O 1
ATOM 765 N N . ALA A 1 99 ? 9.464 2.693 -1.656 1.00 67.06 99 ALA A N 1
ATOM 766 C CA . ALA A 1 99 ? 9.716 2.559 -0.211 1.00 67.06 99 ALA A CA 1
ATOM 767 C C . ALA A 1 99 ? 8.514 2.911 0.704 1.00 67.06 99 ALA A C 1
ATOM 769 O O . ALA A 1 99 ? 8.684 3.184 1.897 1.00 67.06 99 ALA A O 1
ATOM 770 N N . GLY A 1 100 ? 7.293 2.867 0.162 1.00 77.00 100 GLY A N 1
ATOM 771 C CA . GLY A 1 100 ? 6.061 3.172 0.875 1.00 77.00 100 GLY A CA 1
ATOM 772 C C . GLY A 1 100 ? 5.764 2.266 2.078 1.00 77.00 100 GLY A C 1
ATOM 773 O O . GLY A 1 100 ? 6.292 1.167 2.245 1.00 77.00 100 GLY A O 1
ATOM 774 N N . ARG A 1 101 ? 4.881 2.745 2.958 1.00 80.12 101 ARG A N 1
ATOM 775 C CA . ARG A 1 101 ? 4.565 2.126 4.259 1.00 80.12 101 ARG A CA 1
ATOM 776 C C . ARG A 1 101 ? 3.375 1.157 4.218 1.00 80.12 101 ARG A C 1
ATOM 778 O O . ARG A 1 101 ? 3.103 0.526 5.237 1.00 80.12 101 ARG A O 1
ATOM 785 N N . ARG A 1 102 ? 2.665 1.045 3.086 1.00 79.69 102 ARG A N 1
ATOM 786 C CA . ARG A 1 102 ? 1.558 0.081 2.894 1.00 79.69 102 ARG A CA 1
ATOM 787 C C . ARG A 1 102 ? 2.056 -1.280 2.459 1.00 79.69 102 ARG A C 1
ATOM 789 O O . ARG A 1 102 ? 1.814 -2.282 3.123 1.00 79.69 102 ARG A O 1
ATOM 796 N N . VAL A 1 103 ? 2.799 -1.292 1.361 1.00 67.12 103 VAL A N 1
ATOM 797 C CA . VAL A 1 103 ? 3.414 -2.498 0.822 1.00 67.12 103 VAL A CA 1
ATOM 798 C C . VAL A 1 103 ? 4.781 -2.648 1.482 1.00 67.12 103 VAL A C 1
ATOM 800 O O . VAL A 1 103 ? 5.830 -2.382 0.903 1.00 67.12 103 VAL A O 1
ATOM 803 N N . LEU A 1 104 ? 4.763 -2.995 2.770 1.00 57.38 104 LEU A N 1
ATOM 804 C CA . LEU A 1 104 ? 5.984 -3.213 3.537 1.00 57.38 104 LEU A CA 1
ATOM 805 C C . LEU A 1 104 ? 6.732 -4.422 2.967 1.00 57.38 104 LEU A C 1
ATOM 807 O O . LEU A 1 104 ? 6.216 -5.528 3.067 1.00 57.38 104 LEU A O 1
ATOM 811 N N . VAL A 1 105 ? 7.935 -4.151 2.438 1.00 57.28 105 VAL A N 1
ATOM 812 C CA . VAL A 1 105 ? 9.139 -4.997 2.270 1.00 57.28 105 VAL A CA 1
ATOM 813 C C . VAL A 1 105 ? 8.943 -6.461 1.856 1.00 57.28 105 VAL A C 1
ATOM 815 O O . VAL A 1 105 ? 8.135 -7.193 2.416 1.00 57.28 105 VAL A O 1
ATOM 818 N N . SER A 1 106 ? 9.816 -6.941 0.959 1.00 59.41 106 SER A N 1
ATOM 819 C CA . SER A 1 106 ? 9.871 -8.341 0.494 1.00 59.41 106 SER A CA 1
ATOM 820 C C . SER A 1 106 ? 9.704 -9.383 1.606 1.00 59.41 106 SER A C 1
ATOM 822 O O . SER A 1 106 ? 9.189 -10.459 1.343 1.00 59.41 106 SER A O 1
ATOM 824 N N . ARG A 1 107 ? 10.076 -9.060 2.851 1.00 59.91 107 ARG A N 1
ATOM 825 C CA . ARG A 1 107 ? 9.899 -9.898 4.039 1.00 59.91 107 ARG A CA 1
ATOM 826 C C . ARG A 1 107 ? 8.462 -10.354 4.286 1.00 59.91 107 ARG A C 1
ATOM 828 O O . ARG A 1 107 ? 8.269 -11.532 4.519 1.00 59.91 107 ARG A O 1
ATOM 835 N N . LYS A 1 108 ? 7.444 -9.487 4.208 1.00 59.22 108 LYS A N 1
ATOM 836 C CA . LYS A 1 108 ? 6.040 -9.934 4.387 1.00 59.22 108 LYS A CA 1
ATOM 837 C C . LYS A 1 108 ? 5.494 -10.701 3.178 1.00 59.22 108 LYS A C 1
ATOM 839 O O . LYS A 1 108 ? 4.461 -11.346 3.280 1.00 59.22 108 LYS A O 1
ATOM 844 N N . TRP A 1 109 ? 6.185 -10.602 2.045 1.00 60.06 109 TRP A N 1
ATOM 845 C CA . TRP A 1 109 ? 5.786 -11.181 0.763 1.00 60.06 109 TRP A CA 1
ATOM 846 C C . TRP A 1 109 ? 6.390 -12.559 0.529 1.00 60.06 109 TRP A C 1
ATOM 848 O O . TRP A 1 109 ? 5.724 -13.448 0.024 1.00 60.06 109 TRP A O 1
ATOM 858 N N . SER A 1 110 ? 7.657 -12.713 0.900 1.00 64.81 110 SER A N 1
ATOM 859 C CA . SER A 1 110 ? 8.425 -13.954 0.795 1.00 64.81 110 SER A CA 1
ATOM 860 C C . SER A 1 110 ? 8.456 -14.738 2.101 1.00 64.81 110 SER A C 1
ATOM 862 O O . SER A 1 110 ? 8.914 -15.872 2.106 1.00 64.81 110 SER A O 1
ATOM 864 N N . ASN A 1 111 ? 8.031 -14.119 3.207 1.00 65.00 111 ASN A N 1
ATOM 865 C CA . ASN A 1 111 ? 8.269 -14.591 4.568 1.00 65.00 111 ASN A CA 1
ATOM 866 C C . ASN A 1 111 ? 9.764 -14.795 4.906 1.00 65.00 111 ASN A C 1
ATOM 868 O O . ASN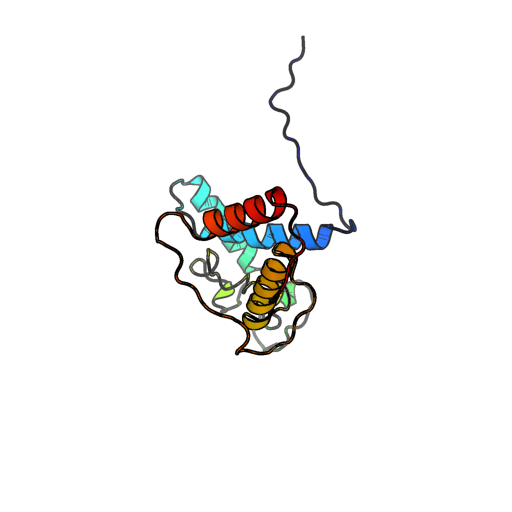 A 1 111 ? 10.076 -15.465 5.881 1.00 65.00 111 ASN A O 1
ATOM 872 N N . LYS A 1 112 ? 10.688 -14.205 4.124 1.00 70.56 112 LYS A N 1
ATOM 873 C CA . LYS A 1 112 ? 12.142 -14.328 4.303 1.00 70.56 112 LYS A CA 1
ATOM 874 C C . LYS A 1 112 ? 12.777 -13.038 4.818 1.00 70.56 112 LYS A C 1
ATOM 876 O O . LYS A 1 112 ? 12.517 -11.924 4.355 1.00 70.56 112 LYS A O 1
ATOM 881 N N . THR A 1 113 ? 13.662 -13.179 5.785 1.00 78.88 113 THR A N 1
ATOM 882 C CA . THR A 1 113 ? 14.600 -12.174 6.275 1.00 78.88 113 THR A CA 1
ATOM 883 C C . THR A 1 113 ? 15.641 -11.806 5.207 1.00 78.88 113 THR A C 1
ATOM 885 O O . THR A 1 113 ? 15.818 -12.476 4.189 1.00 78.88 113 THR A O 1
ATOM 888 N N . LEU A 1 114 ? 16.378 -10.711 5.435 1.00 76.00 114 LEU A N 1
ATOM 889 C CA . LEU A 1 114 ? 17.479 -10.316 4.544 1.00 76.00 114 LEU A CA 1
ATOM 890 C C . LEU A 1 114 ? 18.608 -11.360 4.515 1.00 76.00 114 LEU A C 1
ATOM 892 O O . LEU A 1 114 ? 19.260 -11.514 3.482 1.00 76.00 114 LEU A O 1
ATOM 896 N N . ALA A 1 115 ? 18.827 -12.060 5.633 1.00 80.12 115 ALA A N 1
ATOM 897 C CA . ALA A 1 115 ? 19.812 -13.129 5.744 1.00 80.12 115 ALA A CA 1
ATOM 898 C C . ALA A 1 115 ? 19.407 -14.342 4.897 1.00 80.12 115 ALA A C 1
ATOM 900 O O . ALA A 1 115 ? 20.213 -14.815 4.100 1.00 80.12 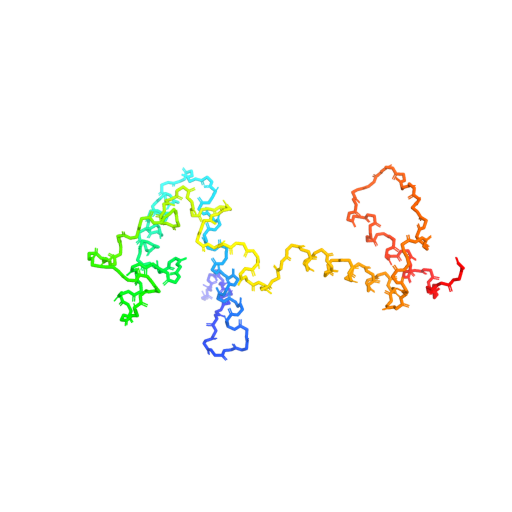115 ALA A O 1
ATOM 901 N N . GLU A 1 116 ? 18.144 -14.764 4.971 1.00 77.06 116 GLU A N 1
ATOM 902 C CA . GLU A 1 116 ? 17.608 -15.848 4.137 1.00 77.06 116 GLU A CA 1
ATOM 903 C C . GLU A 1 116 ? 17.687 -15.499 2.648 1.00 77.06 116 GLU A C 1
ATOM 905 O O . GLU A 1 116 ? 18.167 -16.300 1.857 1.00 77.06 116 GLU A O 1
ATOM 910 N N . HIS A 1 117 ? 17.374 -14.261 2.255 1.00 78.44 117 HIS A N 1
ATOM 911 C CA . HIS A 1 117 ? 17.588 -13.822 0.871 1.00 78.44 117 HIS A CA 1
ATOM 912 C C . HIS A 1 117 ? 19.065 -13.815 0.443 1.00 78.44 117 HIS A C 1
ATOM 914 O O . HIS A 1 117 ? 19.375 -14.029 -0.730 1.00 78.44 117 HIS A O 1
ATOM 920 N N . LYS A 1 118 ? 19.998 -13.517 1.357 1.00 79.75 118 LYS A N 1
ATOM 921 C CA . LYS A 1 118 ? 21.441 -13.602 1.076 1.00 79.75 118 LYS A CA 1
ATOM 922 C C . LYS A 1 118 ? 21.858 -15.058 0.870 1.00 79.75 118 LYS A C 1
ATOM 924 O O . LYS A 1 118 ? 22.643 -15.320 -0.040 1.00 79.75 118 LYS A O 1
ATOM 929 N N . GLN A 1 119 ? 21.312 -15.968 1.672 1.00 81.12 119 GLN A N 1
ATOM 930 C CA . GLN A 1 119 ? 21.548 -17.397 1.544 1.00 81.12 119 GLN A CA 1
ATOM 931 C C . GLN A 1 119 ? 20.961 -17.942 0.239 1.00 81.12 119 GLN A C 1
ATOM 933 O O . GLN A 1 119 ? 21.705 -18.556 -0.512 1.00 81.12 119 GLN A O 1
ATOM 938 N N . ASP A 1 120 ? 19.709 -17.616 -0.099 1.00 81.62 120 ASP A N 1
ATOM 939 C CA . ASP A 1 120 ? 19.070 -17.999 -1.367 1.00 81.62 120 ASP A CA 1
ATOM 940 C C . ASP A 1 120 ? 19.929 -17.603 -2.576 1.00 81.62 120 ASP A C 1
ATOM 942 O O . ASP A 1 120 ? 20.180 -18.412 -3.463 1.00 81.62 120 ASP A O 1
ATOM 946 N N . ARG A 1 121 ? 20.427 -16.355 -2.606 1.00 81.81 121 ARG A N 1
ATOM 947 C CA . ARG A 1 121 ? 21.304 -15.882 -3.690 1.00 81.81 121 ARG A CA 1
ATOM 948 C C . ARG A 1 121 ? 22.612 -16.662 -3.746 1.00 81.81 121 ARG A C 1
ATOM 950 O O . ARG A 1 121 ? 23.087 -16.968 -4.833 1.00 81.81 121 ARG A O 1
ATOM 957 N N . ARG A 1 122 ? 23.213 -16.958 -2.591 1.00 79.56 122 ARG A N 1
ATOM 958 C CA . ARG A 1 122 ? 24.454 -17.739 -2.504 1.00 79.56 122 ARG A CA 1
ATOM 959 C C . ARG A 1 122 ? 24.231 -19.173 -2.982 1.00 79.56 122 ARG A C 1
ATOM 961 O O . ARG A 1 122 ? 25.061 -19.667 -3.736 1.00 79.56 122 ARG A O 1
ATOM 968 N N . THR A 1 123 ? 23.131 -19.806 -2.583 1.00 79.12 123 THR A N 1
ATOM 969 C CA . THR A 1 123 ? 22.723 -21.135 -3.055 1.00 79.12 123 THR A CA 1
ATOM 970 C C . THR A 1 123 ? 22.502 -21.122 -4.563 1.00 79.12 123 THR A C 1
ATOM 972 O O . THR A 1 123 ? 23.153 -21.886 -5.262 1.00 79.12 123 THR A O 1
ATOM 975 N N . TRP A 1 124 ? 21.716 -20.177 -5.084 1.00 79.62 124 TRP A N 1
ATOM 976 C CA . TRP A 1 124 ? 21.459 -20.056 -6.522 1.00 79.62 124 TRP A CA 1
ATOM 977 C C . TRP A 1 124 ? 22.744 -19.868 -7.339 1.00 79.62 124 TRP A C 1
ATOM 979 O O . TRP A 1 124 ? 22.939 -20.538 -8.348 1.00 79.62 124 TRP A O 1
ATOM 989 N N . ILE A 1 125 ? 23.658 -18.994 -6.891 1.00 76.88 125 ILE A N 1
ATOM 990 C CA . ILE A 1 125 ? 24.959 -18.802 -7.556 1.00 76.88 125 ILE A CA 1
ATOM 991 C C . ILE A 1 125 ? 25.748 -20.115 -7.567 1.00 76.88 125 ILE A C 1
ATOM 993 O O . ILE A 1 125 ? 26.357 -20.454 -8.575 1.00 76.88 125 ILE A O 1
ATOM 997 N N . ARG A 1 126 ? 25.747 -20.862 -6.462 1.00 71.50 126 ARG A N 1
ATOM 998 C CA . ARG A 1 126 ? 26.473 -22.134 -6.360 1.00 71.50 126 ARG A CA 1
ATOM 999 C C . ARG A 1 126 ? 25.885 -23.221 -7.239 1.00 71.50 126 ARG A C 1
ATOM 1001 O O . ARG A 1 126 ? 26.646 -23.892 -7.926 1.00 71.50 126 ARG A O 1
ATOM 1008 N N . GLU A 1 127 ? 24.565 -23.348 -7.260 1.00 67.38 127 GLU A N 1
ATOM 1009 C CA . GLU A 1 127 ? 23.850 -24.269 -8.143 1.00 67.38 127 GLU A CA 1
ATOM 1010 C C . GLU A 1 127 ? 24.117 -23.943 -9.611 1.00 67.38 127 GLU A C 1
ATOM 1012 O O . GLU A 1 127 ? 24.458 -24.837 -10.381 1.00 67.38 127 GLU A O 1
ATOM 1017 N N . ALA A 1 128 ? 24.039 -22.662 -9.988 1.00 70.06 128 ALA A N 1
ATOM 1018 C CA . ALA A 1 128 ? 24.355 -22.210 -11.340 1.00 70.06 128 ALA A CA 1
ATOM 1019 C C . ALA A 1 128 ? 25.806 -22.534 -11.726 1.00 70.06 128 ALA A C 1
ATOM 1021 O O . ALA A 1 128 ? 26.079 -22.895 -12.867 1.00 70.06 128 ALA A O 1
ATOM 1022 N N . LEU A 1 129 ? 26.729 -22.443 -10.766 1.00 72.44 129 LEU A N 1
ATOM 1023 C CA . LEU A 1 129 ? 28.137 -22.797 -10.932 1.00 72.44 129 LEU A CA 1
ATOM 1024 C C . LEU A 1 129 ? 28.420 -24.304 -10.796 1.00 72.44 129 LEU A C 1
ATOM 1026 O O . LEU A 1 129 ? 29.586 -24.669 -10.903 1.00 72.44 129 LEU A O 1
ATOM 1030 N N . GLY A 1 130 ? 27.401 -25.144 -10.560 1.00 69.69 130 GLY A N 1
ATOM 1031 C CA . GLY A 1 130 ? 27.485 -26.605 -10.439 1.00 69.69 130 GLY A CA 1
ATOM 1032 C C . GLY A 1 130 ? 28.096 -27.138 -9.133 1.00 69.69 130 GLY A C 1
ATOM 1033 O O . GLY A 1 130 ? 28.426 -28.317 -9.049 1.00 69.69 130 GLY A O 1
ATOM 1034 N N . HIS A 1 131 ? 28.223 -26.307 -8.098 1.00 63.84 131 HIS A N 1
ATOM 1035 C CA . HIS A 1 131 ? 28.715 -26.709 -6.776 1.00 63.84 131 HIS A CA 1
ATOM 1036 C C . HIS A 1 131 ? 27.533 -27.100 -5.873 1.00 63.84 131 HIS A C 1
ATOM 1038 O O . HIS A 1 131 ? 27.033 -26.264 -5.117 1.00 63.84 131 HIS A O 1
ATOM 1044 N N . LYS A 1 132 ? 27.044 -28.344 -5.996 1.00 57.03 132 LYS A N 1
ATOM 1045 C CA . LYS A 1 132 ? 25.849 -28.812 -5.265 1.00 57.03 132 LYS A CA 1
ATOM 1046 C C . LYS A 1 132 ? 26.107 -29.293 -3.833 1.00 57.03 132 LYS A C 1
ATOM 1048 O O . LYS A 1 132 ? 25.212 -29.132 -3.020 1.00 57.03 132 LYS A O 1
ATOM 1053 N N . ASP A 1 133 ? 27.305 -29.770 -3.498 1.00 59.34 133 ASP A N 1
ATOM 1054 C CA . ASP A 1 133 ? 27.603 -30.303 -2.160 1.00 59.34 133 ASP A CA 1
ATOM 1055 C C . ASP A 1 133 ? 29.085 -30.161 -1.813 1.00 59.34 133 ASP A C 1
ATOM 1057 O O . ASP A 1 133 ? 29.878 -31.070 -2.044 1.00 59.34 133 ASP A O 1
ATOM 1061 N N . GLU A 1 134 ? 29.485 -29.029 -1.231 1.00 55.38 134 GLU A N 1
ATOM 1062 C CA . GLU A 1 134 ? 30.793 -28.945 -0.582 1.00 55.38 134 GLU A CA 1
ATOM 1063 C C . GLU A 1 134 ? 30.716 -28.228 0.766 1.00 55.38 134 GLU A C 1
ATOM 1065 O O . GLU A 1 134 ? 30.044 -27.205 0.923 1.00 55.38 134 GLU A O 1
ATOM 1070 N N . SER A 1 135 ? 31.434 -28.825 1.723 1.00 55.69 135 SER A N 1
ATOM 1071 C CA . SER A 1 135 ? 31.637 -28.421 3.115 1.00 55.69 135 SER A CA 1
ATOM 1072 C C . SER A 1 135 ? 31.651 -26.905 3.353 1.00 55.69 135 SER A C 1
ATOM 1074 O O . SER A 1 135 ? 32.255 -26.127 2.612 1.00 55.69 135 SER A O 1
ATOM 1076 N N . THR A 1 136 ? 31.042 -26.498 4.469 1.00 57.72 136 THR A N 1
ATOM 1077 C CA . THR A 1 136 ? 30.989 -25.131 5.010 1.00 57.72 136 THR A CA 1
ATOM 1078 C C . THR A 1 136 ? 32.341 -24.596 5.503 1.00 57.72 136 THR A C 1
ATOM 1080 O O . THR A 1 136 ? 32.346 -23.623 6.252 1.00 57.72 136 THR A O 1
ATOM 1083 N N . ASP A 1 137 ? 33.471 -25.197 5.119 1.00 58.25 137 ASP A N 1
ATOM 1084 C CA . ASP A 1 137 ? 34.804 -24.758 5.532 1.00 58.25 137 ASP A CA 1
ATOM 1085 C C . ASP A 1 137 ? 35.126 -23.357 4.961 1.00 58.25 137 ASP A C 1
ATOM 1087 O O . ASP A 1 137 ? 35.275 -23.188 3.738 1.00 58.25 137 ASP A O 1
ATOM 1091 N N . PRO A 1 138 ? 35.236 -22.322 5.818 1.00 57.06 138 PRO A N 1
ATOM 1092 C CA . PRO A 1 138 ? 35.578 -20.969 5.395 1.00 57.06 138 PRO A CA 1
ATOM 1093 C C . PRO A 1 138 ? 36.972 -20.872 4.760 1.00 57.06 138 PRO A C 1
ATOM 1095 O O . PRO A 1 138 ? 37.204 -19.953 3.975 1.00 57.06 138 PRO A O 1
ATOM 1098 N N . HIS A 1 139 ? 37.878 -21.806 5.069 1.00 59.66 139 HIS A N 1
ATOM 1099 C CA . HIS A 1 139 ? 39.285 -21.767 4.664 1.00 59.66 139 HIS A CA 1
ATOM 1100 C C . HIS A 1 139 ? 39.562 -22.413 3.303 1.00 59.66 139 HIS A C 1
ATOM 1102 O O . HIS A 1 139 ? 40.637 -22.220 2.742 1.00 59.66 139 HIS A O 1
ATOM 1108 N N . ARG A 1 140 ? 38.583 -23.110 2.718 1.00 59.84 140 ARG A N 1
ATOM 1109 C CA . ARG A 1 140 ? 38.733 -23.772 1.413 1.00 59.84 140 ARG A CA 1
ATOM 1110 C C . ARG A 1 140 ? 38.687 -22.817 0.212 1.00 59.84 140 ARG A C 1
ATOM 1112 O O . ARG A 1 140 ? 39.045 -23.188 -0.901 1.00 59.84 140 ARG A O 1
ATOM 1119 N N . HIS A 1 141 ? 38.226 -21.582 0.407 1.00 58.28 141 HIS A N 1
ATOM 1120 C CA . HIS A 1 141 ? 38.026 -20.633 -0.687 1.00 58.28 141 HIS A CA 1
ATOM 1121 C C . HIS A 1 141 ? 39.229 -19.693 -0.814 1.00 58.28 141 HIS A C 1
ATOM 1123 O O . HIS A 1 141 ? 39.467 -18.857 0.056 1.00 58.28 141 HIS A O 1
ATOM 1129 N N . VAL A 1 142 ? 39.945 -19.771 -1.938 1.00 56.31 142 VAL A N 1
ATOM 1130 C CA . VAL A 1 142 ? 40.989 -18.799 -2.287 1.00 56.31 142 VAL A CA 1
ATOM 1131 C C . VAL A 1 142 ? 40.369 -17.670 -3.105 1.00 56.31 142 VAL A C 1
ATOM 1133 O O . VAL A 1 142 ? 39.893 -17.866 -4.224 1.00 56.31 142 VAL A O 1
ATOM 1136 N N . TRP A 1 143 ? 40.376 -16.461 -2.551 1.00 59.94 143 TRP A N 1
ATOM 1137 C CA . TRP A 1 143 ? 39.908 -15.268 -3.247 1.00 59.94 143 TRP A CA 1
ATOM 1138 C C . TRP A 1 143 ? 40.991 -14.782 -4.206 1.00 59.94 143 TRP A C 1
ATOM 1140 O O . TRP A 1 143 ? 42.059 -14.355 -3.773 1.00 59.94 143 TRP A O 1
ATOM 1150 N N . ARG A 1 144 ? 40.721 -14.820 -5.514 1.00 56.12 144 ARG A N 1
ATOM 1151 C CA . ARG A 1 144 ? 41.615 -14.239 -6.521 1.00 56.12 144 ARG A CA 1
ATOM 1152 C C . ARG A 1 144 ? 41.039 -12.910 -7.023 1.00 56.12 144 ARG A C 1
ATOM 1154 O O . ARG A 1 144 ? 39.864 -12.872 -7.400 1.00 56.12 144 ARG A O 1
ATOM 1161 N N . PRO A 1 145 ? 41.824 -11.820 -7.048 1.00 51.41 145 PRO A N 1
ATOM 1162 C CA . PRO A 1 145 ? 41.363 -10.555 -7.600 1.00 51.41 145 PRO A CA 1
ATOM 1163 C C . PRO A 1 145 ? 41.065 -10.714 -9.093 1.00 51.41 145 PRO A C 1
ATOM 1165 O O . PRO A 1 145 ? 41.897 -11.179 -9.872 1.00 51.41 145 PRO A O 1
ATOM 1168 N N . VAL A 1 146 ? 39.856 -10.326 -9.494 1.00 55.41 146 VAL A N 1
ATOM 1169 C CA . VAL A 1 146 ? 39.454 -10.298 -10.903 1.00 55.41 146 VAL A CA 1
ATOM 1170 C C . VAL A 1 146 ? 39.822 -8.937 -11.475 1.00 55.41 146 VAL A C 1
ATOM 1172 O O . VAL A 1 146 ? 39.468 -7.911 -10.890 1.00 55.41 146 VAL A O 1
ATOM 1175 N N . ARG A 1 147 ? 40.504 -8.923 -12.626 1.00 56.03 147 ARG A N 1
ATOM 1176 C CA . ARG A 1 147 ? 40.898 -7.680 -13.300 1.00 56.03 147 ARG A CA 1
ATOM 1177 C C . ARG A 1 147 ? 39.658 -6.815 -13.594 1.00 56.03 147 ARG A C 1
ATOM 1179 O O . ARG A 1 147 ? 38.643 -7.348 -14.060 1.00 56.03 147 ARG A O 1
ATOM 1186 N N . PRO A 1 148 ? 39.701 -5.502 -13.313 1.00 49.16 148 PRO A N 1
ATOM 1187 C CA . PRO A 1 148 ? 38.614 -4.599 -13.667 1.00 49.16 148 PRO A CA 1
ATOM 1188 C C . PRO A 1 148 ? 38.482 -4.543 -15.195 1.00 49.16 148 PRO A C 1
ATOM 1190 O O . PRO A 1 148 ? 39.480 -4.497 -15.906 1.00 49.16 148 PRO A O 1
ATOM 1193 N N . GLY A 1 149 ? 37.253 -4.587 -15.709 1.00 61.38 149 GLY A N 1
ATOM 1194 C CA . GLY A 1 149 ? 37.024 -4.515 -17.157 1.00 61.38 149 GLY A CA 1
ATOM 1195 C C . GLY A 1 149 ? 35.571 -4.686 -17.592 1.00 61.38 149 GLY A C 1
ATOM 1196 O O . GLY A 1 149 ? 35.152 -4.074 -18.566 1.00 61.38 149 GLY A O 1
ATOM 1197 N N . ARG A 1 150 ? 34.762 -5.471 -16.864 1.00 57.97 150 ARG A N 1
ATOM 1198 C CA . ARG A 1 150 ? 33.320 -5.630 -17.149 1.00 57.97 150 ARG A CA 1
ATOM 1199 C C . ARG A 1 150 ? 32.458 -5.578 -15.877 1.00 57.97 150 ARG A C 1
ATOM 1201 O O . ARG A 1 150 ? 32.942 -5.946 -14.799 1.00 57.97 150 ARG A O 1
ATOM 1208 N N . PRO A 1 151 ? 31.174 -5.177 -15.965 1.00 69.19 151 PRO A N 1
ATOM 1209 C CA . PRO A 1 151 ? 30.230 -5.256 -14.848 1.00 69.19 151 PRO A CA 1
ATOM 1210 C C . PRO A 1 151 ? 30.138 -6.673 -14.261 1.00 69.19 151 PRO A C 1
ATOM 1212 O O . PRO A 1 151 ? 30.345 -7.667 -14.957 1.00 69.19 151 PRO A O 1
ATOM 1215 N N . VAL A 1 152 ? 29.850 -6.787 -12.960 1.00 64.12 152 VAL A N 1
ATOM 1216 C CA . VAL A 1 152 ? 29.886 -8.077 -12.237 1.00 64.12 152 VAL A CA 1
ATOM 1217 C C . VAL A 1 152 ? 28.910 -9.118 -12.805 1.00 64.12 152 VAL A C 1
ATOM 1219 O O . VAL A 1 152 ? 29.271 -10.285 -12.921 1.00 64.12 152 VAL A O 1
ATOM 1222 N N . GLY A 1 153 ? 27.715 -8.695 -13.234 1.00 63.50 153 GLY A N 1
ATOM 1223 C CA . GLY A 1 153 ? 26.722 -9.591 -13.837 1.00 63.50 153 GLY A CA 1
ATOM 1224 C C . GLY A 1 153 ? 27.197 -10.178 -15.167 1.00 63.50 153 GLY A C 1
ATOM 1225 O O . GLY A 1 153 ? 27.071 -11.375 -15.394 1.00 63.50 153 GLY A O 1
ATOM 1226 N N . THR A 1 154 ? 27.839 -9.361 -16.004 1.00 67.69 154 THR A N 1
ATOM 1227 C CA . THR A 1 154 ? 28.427 -9.799 -17.278 1.00 67.69 154 THR A CA 1
ATOM 1228 C C . THR A 1 154 ? 29.568 -10.790 -17.062 1.00 67.69 154 THR A C 1
ATOM 1230 O O . THR A 1 154 ? 29.686 -11.755 -17.808 1.00 67.69 154 THR A O 1
ATOM 1233 N N . ARG A 1 155 ? 30.381 -10.592 -16.017 1.00 67.06 155 ARG A N 1
ATOM 1234 C CA . ARG A 1 155 ? 31.462 -11.521 -15.651 1.00 67.06 155 ARG A CA 1
ATOM 1235 C C . ARG A 1 155 ? 30.929 -12.875 -15.192 1.00 67.06 155 ARG A C 1
ATOM 1237 O O . ARG A 1 155 ? 31.424 -13.890 -15.657 1.00 67.06 155 ARG A O 1
ATOM 1244 N N . LEU A 1 156 ? 29.901 -12.890 -14.338 1.00 68.75 156 LEU A N 1
ATOM 1245 C CA . LEU A 1 156 ? 29.279 -14.133 -13.870 1.00 68.75 156 LEU A CA 1
ATOM 1246 C C . LEU A 1 156 ? 28.732 -14.957 -15.044 1.00 68.75 156 LEU A C 1
ATOM 1248 O O . LEU A 1 156 ? 28.979 -16.155 -15.122 1.00 68.75 156 LEU A O 1
ATOM 12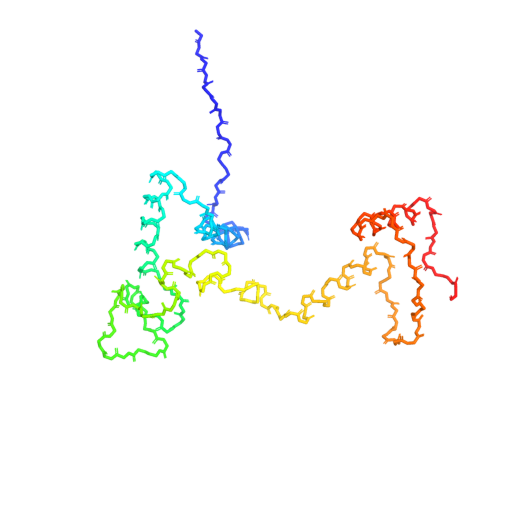52 N N . LEU A 1 157 ? 28.035 -14.304 -15.978 1.00 71.75 157 LEU A N 1
ATOM 1253 C CA . LEU A 1 157 ? 27.506 -14.954 -17.177 1.00 71.75 157 LEU A CA 1
ATOM 1254 C C . LEU A 1 157 ? 28.617 -15.484 -18.092 1.00 71.75 157 LEU A C 1
ATOM 1256 O O . LEU A 1 157 ? 28.478 -16.576 -18.633 1.00 71.75 157 LEU A O 1
ATOM 1260 N N . HIS A 1 158 ? 29.726 -14.751 -18.225 1.00 68.56 158 HIS A N 1
ATOM 1261 C CA . HIS A 1 158 ? 30.875 -15.190 -19.017 1.00 68.56 158 HIS A CA 1
ATOM 1262 C C . HIS A 1 158 ? 31.559 -16.410 -18.394 1.00 68.56 158 HIS A C 1
ATOM 1264 O O . HIS A 1 158 ? 31.775 -17.395 -19.083 1.00 68.56 158 HIS A O 1
ATOM 1270 N N . SER A 1 159 ? 31.799 -16.404 -17.079 1.00 67.50 159 SER A N 1
ATOM 1271 C CA . SER A 1 159 ? 32.377 -17.560 -16.382 1.00 67.50 159 SER A CA 1
ATOM 1272 C C . SER A 1 159 ? 31.470 -18.795 -16.426 1.00 67.50 159 SER A C 1
ATOM 1274 O O . SER A 1 159 ? 31.961 -19.918 -16.476 1.00 67.50 159 SER A O 1
ATOM 1276 N N . LEU A 1 160 ? 30.144 -18.612 -16.433 1.00 67.06 160 LEU A N 1
ATOM 1277 C CA . LEU A 1 160 ? 29.187 -19.703 -16.652 1.00 67.06 160 LEU A CA 1
ATOM 1278 C C . LEU A 1 160 ? 29.230 -20.230 -18.094 1.00 67.06 160 LEU A C 1
ATOM 1280 O O . LEU A 1 160 ? 29.146 -21.439 -18.305 1.00 67.06 160 LEU A O 1
ATOM 1284 N N . ALA A 1 161 ? 29.363 -19.337 -19.078 1.00 69.88 161 ALA A N 1
ATOM 1285 C CA . ALA A 1 161 ? 29.488 -19.698 -20.488 1.00 69.88 161 ALA A CA 1
ATOM 1286 C C . ALA A 1 161 ? 30.803 -20.441 -20.773 1.00 69.88 161 ALA A C 1
ATOM 1288 O O . ALA A 1 161 ? 30.770 -21.487 -21.413 1.00 69.88 161 ALA A O 1
ATOM 1289 N N . GLU A 1 162 ? 31.924 -19.965 -20.230 1.00 68.75 162 GLU A N 1
ATOM 1290 C CA . GLU A 1 162 ? 33.242 -20.607 -20.320 1.00 68.75 162 GLU A CA 1
ATOM 1291 C C . GLU A 1 162 ? 33.214 -22.022 -19.730 1.00 68.75 162 GLU A C 1
ATOM 1293 O O . GLU A 1 162 ? 33.636 -22.969 -20.385 1.00 68.75 162 GLU A O 1
ATOM 1298 N N . ARG A 1 163 ? 32.634 -22.199 -18.533 1.00 62.84 163 ARG A N 1
ATOM 1299 C CA . ARG A 1 163 ? 32.489 -23.526 -17.903 1.00 62.84 163 ARG A CA 1
ATOM 1300 C C . ARG A 1 163 ? 31.599 -24.471 -18.709 1.00 62.84 163 ARG A C 1
ATOM 1302 O O . ARG A 1 163 ? 31.881 -25.661 -18.783 1.00 62.84 163 ARG A O 1
ATOM 1309 N N . ARG A 1 164 ? 30.534 -23.952 -19.331 1.00 60.91 164 ARG A N 1
ATOM 1310 C CA . ARG A 1 164 ? 29.688 -24.734 -20.248 1.00 60.91 164 ARG A CA 1
ATOM 1311 C C . ARG A 1 164 ? 30.431 -25.157 -21.516 1.00 60.91 164 ARG A C 1
ATOM 1313 O O . ARG A 1 164 ? 30.184 -26.252 -22.003 1.00 60.91 164 ARG A O 1
ATOM 1320 N N . GLN A 1 165 ? 31.296 -24.297 -22.052 1.00 64.94 165 GLN A N 1
ATOM 1321 C CA . GLN A 1 165 ? 32.068 -24.557 -23.271 1.00 64.94 165 GLN A CA 1
ATOM 1322 C C . GLN A 1 165 ? 33.250 -25.502 -23.033 1.00 64.94 165 GLN A C 1
ATOM 1324 O O . GLN A 1 165 ? 33.566 -26.297 -23.911 1.00 64.94 165 GLN A O 1
ATOM 1329 N N . ALA A 1 166 ? 33.874 -25.448 -21.854 1.00 66.50 166 ALA A N 1
ATOM 1330 C CA . ALA A 1 166 ? 35.037 -26.267 -21.519 1.00 66.50 166 ALA A CA 1
ATOM 1331 C C . ALA A 1 166 ? 34.710 -27.754 -21.290 1.00 66.50 166 ALA A C 1
ATOM 1333 O O . ALA A 1 166 ? 35.626 -28.567 -21.246 1.00 66.50 166 ALA A O 1
ATOM 1334 N N . GLY A 1 167 ? 33.434 -28.132 -21.122 1.00 56.59 167 GLY A N 1
ATOM 1335 C CA . GLY A 1 167 ? 33.040 -29.525 -20.856 1.00 56.59 167 GLY A CA 1
ATOM 1336 C C . GLY A 1 167 ? 33.649 -30.124 -19.577 1.00 56.59 167 GLY A C 1
ATOM 1337 O O . GLY A 1 167 ? 33.557 -31.330 -19.363 1.00 56.59 167 GLY A O 1
ATOM 1338 N N . GLU A 1 168 ? 34.280 -29.303 -18.734 1.00 46.69 168 GLU A N 1
ATOM 1339 C CA . GLU A 1 168 ? 35.025 -29.748 -17.562 1.00 46.69 168 GLU A CA 1
ATOM 1340 C C . GLU A 1 168 ? 34.072 -30.153 -16.428 1.00 46.69 168 GLU A C 1
ATOM 1342 O O . GLU A 1 168 ? 33.221 -29.351 -16.018 1.00 46.69 168 GLU A O 1
ATOM 1347 N N . PRO A 1 169 ? 34.213 -31.366 -15.857 1.00 47.94 169 PRO A N 1
ATOM 1348 C CA . PRO A 1 169 ? 33.577 -31.677 -14.592 1.00 47.94 169 PRO A CA 1
ATOM 1349 C C . PRO A 1 169 ? 34.189 -30.786 -13.510 1.00 47.94 169 PRO A C 1
ATOM 1351 O O . PRO A 1 169 ? 35.407 -30.638 -13.393 1.00 47.94 169 PRO A O 1
ATOM 1354 N N . LEU A 1 170 ? 33.326 -30.176 -12.705 1.00 49.03 170 LEU A N 1
ATOM 1355 C CA . LEU A 1 170 ? 33.752 -29.344 -11.592 1.00 49.03 170 LEU A CA 1
ATOM 1356 C C . LEU A 1 170 ? 34.488 -30.209 -10.557 1.00 49.03 170 LEU A C 1
ATOM 1358 O O . LEU A 1 170 ? 33.844 -30.939 -9.810 1.00 49.03 170 LEU A O 1
ATOM 1362 N N . ILE A 1 171 ? 35.816 -30.015 -10.497 1.00 40.44 171 ILE A N 1
ATOM 1363 C CA . ILE A 1 171 ? 36.746 -30.132 -9.348 1.00 40.44 171 ILE A CA 1
ATOM 1364 C C . ILE A 1 171 ? 37.830 -31.225 -9.463 1.00 40.44 171 ILE A C 1
ATOM 1366 O O . ILE A 1 171 ? 37.544 -32.417 -9.505 1.00 40.44 171 ILE A O 1
ATOM 1370 N N . ARG A 1 172 ? 39.094 -30.784 -9.350 1.00 28.83 172 ARG A N 1
ATOM 1371 C CA . ARG A 1 172 ? 40.179 -31.250 -8.444 1.00 28.83 172 ARG A CA 1
ATOM 1372 C C . ARG A 1 172 ? 41.289 -30.184 -8.554 1.00 28.83 172 ARG A C 1
ATOM 1374 O O . ARG A 1 172 ? 41.609 -29.803 -9.671 1.00 28.83 172 ARG A O 1
ATOM 1381 N N . GLN A 1 173 ? 41.880 -29.594 -7.518 1.00 32.97 173 GLN A N 1
ATOM 1382 C CA . GLN A 1 173 ? 42.090 -29.930 -6.107 1.00 32.97 173 GLN A CA 1
ATOM 1383 C C . GLN A 1 173 ? 41.828 -28.693 -5.235 1.00 32.97 173 GLN A C 1
ATOM 1385 O O . GLN A 1 173 ? 42.018 -27.567 -5.751 1.00 32.97 173 GLN A O 1
#

Radius of gyration: 24.65 Å; chains: 1; bounding box: 59×48×67 Å

InterPro domains:
  IPR046828 Replication initiator protein [PF20199] (2-151)

pLDDT: mean 75.96, std 14.51, range [28.83, 96.88]

Foldseek 3Di:
DDDDPDDDPDDDQDPPPPCNVVVVLVCVLCVLACLQDDCPDPVSVVVLVVVLQVVLLDAQDLQALSVVVVVDARPDDDPPRDGSPGPDQQSDSVQRHVVHSRSPDCCVVVVDDPVVVVVVVVCVLCVLVVNNDDDPDPPPDDDDDDDPDDDPVVVSVVVSVVCVVVVDDDDDD

Sequence (173 aa):
MIRFGDQVDVKGVLAGAPDADQCIRYLSKYLTKSLGESLDSPARRHHAARFVEALRYEPCSPTCPNWLRYGVQPKAAKPGMAPGRCRSKAHKPEHLGYAGRRVLVSRKWSNKTLAEHKQDRRTWIREALGHKDESTDPHRHVWRPVRPGRPVGTRLLHSLAERRQAGEPLIRQ